Protein AF-A0AAW3I0L7-F1 (afdb_monomer_lite)

pLDDT: mean 76.48, std 20.95, range [34.41, 97.62]

Secondary structure (DSSP, 8-state):
--------------------------S-EEEETTEEEEPPSS-EEEEE-TTS-EEEEEEHHHHHHHHHHHHHHHHHHHHHHHHHHHHHHHHHHHHHHHHHHHHHHHHHHHHHT--HHHHHHHHHHHHHHHHHHHHHHHHHHHHHHH-

Organism: NCBI:txid217203

Sequence (147 aa):
MIRSAGKLGVAGFMVLAGAGFSTSASAQSIVFKDVEISRPIHDSVLVVGSDSRARAGMEVRELQRTMDEVRDQTRTLDGLKNENRALQRKVDDQEKKIAALERKQSDSNRSSSTSNNNSANERQFSAMQRQIDQLSRDLDRIRSKVK

Radius of gyration: 47.97 Å; chains: 1; bounding box: 79×30×142 Å

Foldseek 3Di:
DDDDDDDDDDDDDDDDDDDDDDDDDPPQWDDDPPDIDGRDPAQFDWDQDPVRDIDGHGGPVVVVVVVVVVVVVVVVVVVVVVVVVVVVVVVVVVVVVVVVVVVVVVVVVVVVVPPVPVVVVVVVVVVVVVVVVVVVVVVVVVVVVVD

Structure (mmCIF, N/CA/C/O backbone):
data_AF-A0AAW3I0L7-F1
#
_entry.id   AF-A0AAW3I0L7-F1
#
loop_
_atom_site.group_PDB
_atom_site.id
_atom_site.type_symbol
_atom_site.label_atom_id
_atom_site.label_alt_id
_atom_site.label_comp_id
_atom_site.label_asym_id
_atom_site.label_entity_id
_atom_site.label_seq_id
_atom_site.pdbx_PDB_ins_code
_atom_site.Cartn_x
_atom_site.Cartn_y
_atom_site.Cartn_z
_atom_site.occupancy
_atom_site.B_iso_or_equiv
_atom_site.auth_seq_id
_atom_site.auth_comp_id
_atom_site.auth_asym_id
_atom_site.auth_atom_id
_atom_site.pdbx_PDB_model_num
ATOM 1 N N . MET A 1 1 ? -13.766 18.461 -24.081 1.00 36.56 1 MET A N 1
ATOM 2 C CA . MET A 1 1 ? -14.642 17.465 -24.744 1.00 36.56 1 MET A CA 1
ATOM 3 C C . MET A 1 1 ? -13.813 16.232 -25.098 1.00 36.56 1 MET A C 1
ATOM 5 O O . MET A 1 1 ? -12.597 16.322 -25.110 1.00 36.56 1 MET A O 1
ATOM 9 N N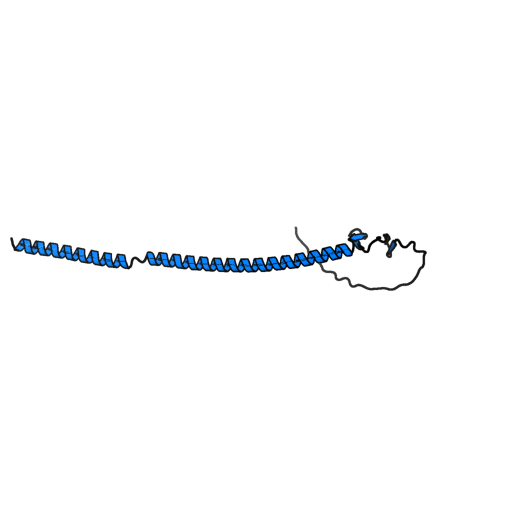 . ILE A 1 2 ? -14.472 15.085 -25.233 1.00 49.34 2 ILE A N 1
ATOM 10 C CA . ILE A 1 2 ? -14.036 13.734 -24.840 1.00 49.34 2 ILE A CA 1
ATOM 11 C C . ILE A 1 2 ? -13.539 12.895 -26.052 1.00 49.34 2 ILE A C 1
ATOM 13 O O . ILE A 1 2 ? -14.047 13.095 -27.151 1.00 49.34 2 ILE A O 1
ATOM 17 N N . ARG A 1 3 ? -12.746 11.838 -25.764 1.00 44.44 3 ARG A N 1
ATOM 18 C CA . ARG A 1 3 ? -12.536 10.547 -26.499 1.00 44.44 3 ARG A CA 1
ATOM 19 C C . ARG A 1 3 ? -11.418 10.576 -27.561 1.00 44.44 3 ARG A C 1
ATOM 21 O O . ARG A 1 3 ? -11.198 11.601 -28.172 1.00 44.44 3 ARG A O 1
ATOM 28 N N . SER A 1 4 ? -10.659 9.512 -27.838 1.00 37.94 4 SER A N 1
ATOM 29 C CA . SER A 1 4 ? -10.905 8.070 -27.708 1.00 37.94 4 SER A CA 1
ATOM 30 C C . SER A 1 4 ? -9.588 7.282 -27.778 1.00 37.94 4 SER A C 1
ATOM 32 O O . SER A 1 4 ? -8.661 7.685 -28.471 1.00 37.94 4 SER A O 1
ATOM 34 N N . ALA A 1 5 ? -9.562 6.118 -27.128 1.00 60.66 5 ALA A N 1
ATOM 35 C CA . ALA A 1 5 ? -8.568 5.064 -27.299 1.00 60.66 5 ALA A CA 1
ATOM 36 C C . ALA A 1 5 ? -8.6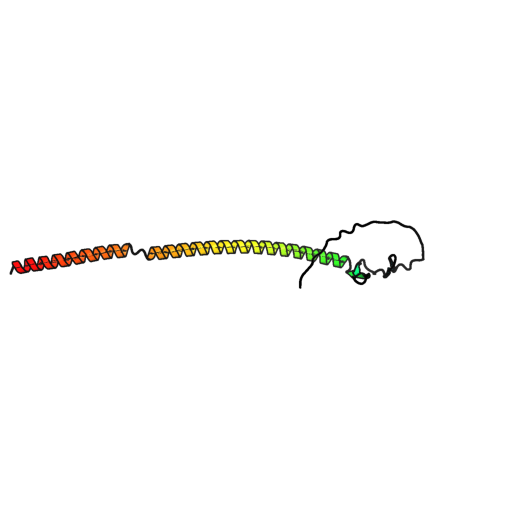75 4.351 -28.664 1.00 60.66 5 ALA A C 1
ATOM 38 O O . ALA A 1 5 ? -9.755 4.289 -29.259 1.00 60.66 5 ALA A O 1
ATOM 39 N N . GLY A 1 6 ? -7.576 3.722 -29.087 1.00 41.00 6 GLY A N 1
ATOM 40 C CA . GLY A 1 6 ? -7.525 2.688 -30.127 1.00 41.00 6 GLY A CA 1
ATOM 41 C C . GLY A 1 6 ? -6.125 2.611 -30.743 1.00 41.00 6 GLY A C 1
ATOM 42 O O . GLY A 1 6 ? -5.511 3.643 -30.950 1.00 41.00 6 GLY A O 1
ATOM 43 N N . LYS A 1 7 ? -5.525 1.471 -31.077 1.00 41.62 7 LYS A N 1
ATOM 44 C CA . LYS A 1 7 ? -5.853 0.044 -30.965 1.00 41.62 7 LYS A CA 1
ATOM 45 C C . LYS A 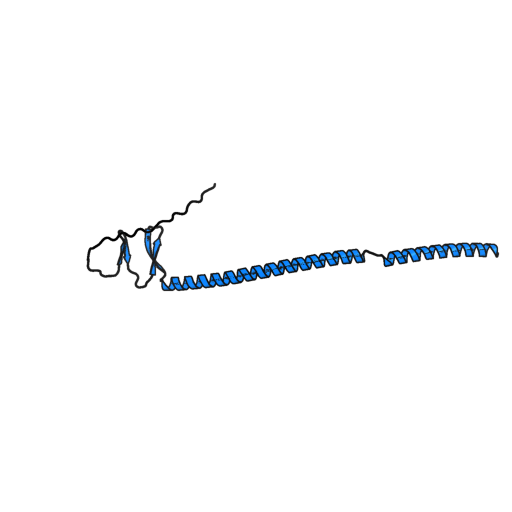1 7 ? -4.539 -0.685 -31.302 1.00 41.62 7 LYS A C 1
ATOM 47 O O . LYS A 1 7 ? -3.759 -0.193 -32.112 1.00 41.62 7 LYS A O 1
ATOM 52 N N . LEU A 1 8 ? -4.311 -1.836 -30.672 1.00 52.00 8 LEU A N 1
ATOM 53 C CA . LEU A 1 8 ? -3.207 -2.754 -30.959 1.00 52.00 8 LEU A CA 1
ATOM 54 C C . LEU A 1 8 ? -3.133 -3.098 -32.455 1.00 52.00 8 LEU A C 1
ATOM 56 O O . LEU A 1 8 ? -4.143 -3.474 -33.048 1.00 52.00 8 LEU A O 1
ATOM 60 N N . GLY A 1 9 ? -1.932 -3.033 -33.026 1.00 36.50 9 GLY A N 1
ATOM 61 C CA . GLY A 1 9 ? -1.623 -3.534 -34.362 1.00 36.50 9 GLY A CA 1
ATOM 62 C C . GLY A 1 9 ? -0.348 -4.366 -34.314 1.00 36.50 9 GLY A C 1
ATOM 63 O O . GLY A 1 9 ? 0.750 -3.823 -34.290 1.00 36.50 9 GLY A O 1
ATOM 64 N N . VAL A 1 10 ? -0.513 -5.686 -34.247 1.00 50.69 10 VAL A N 1
ATOM 65 C CA . VAL A 1 10 ? 0.549 -6.686 -34.405 1.00 50.69 10 VAL A CA 1
ATOM 66 C C . VAL A 1 10 ? 0.985 -6.667 -35.872 1.00 50.69 10 VAL A C 1
ATOM 68 O O . VAL A 1 10 ? 0.157 -6.917 -36.744 1.00 50.69 10 VAL A O 1
ATOM 71 N N . ALA A 1 11 ? 2.254 -6.374 -36.158 1.00 40.34 11 ALA A N 1
ATOM 72 C CA . ALA A 1 11 ? 2.807 -6.462 -37.509 1.00 40.34 11 ALA A CA 1
ATOM 73 C C . ALA A 1 11 ? 3.846 -7.589 -37.563 1.00 40.34 11 ALA A C 1
ATOM 75 O O . ALA A 1 11 ? 4.903 -7.513 -36.939 1.00 40.34 11 ALA A O 1
ATOM 76 N N . GLY A 1 12 ? 3.484 -8.665 -38.267 1.00 42.59 12 GLY A N 1
ATOM 77 C CA . GLY A 1 12 ? 4.344 -9.810 -38.543 1.00 42.59 12 GLY A CA 1
ATOM 78 C C . GLY A 1 12 ? 5.479 -9.459 -39.505 1.00 42.59 12 GLY A C 1
ATOM 79 O O . GLY A 1 12 ? 5.319 -8.643 -40.410 1.00 42.59 12 GLY A O 1
ATOM 80 N N . PHE A 1 13 ? 6.630 -10.096 -39.299 1.00 34.41 13 PHE A N 1
ATOM 81 C CA . PHE A 1 13 ? 7.804 -9.976 -40.158 1.00 34.41 13 PHE A CA 1
ATOM 82 C C . PHE A 1 13 ? 7.685 -10.908 -41.370 1.00 34.41 13 PHE A C 1
ATOM 84 O O . PHE A 1 13 ? 7.442 -12.103 -41.211 1.00 34.41 13 PHE A O 1
ATOM 91 N N . MET A 1 14 ? 7.916 -10.374 -42.571 1.00 37.81 14 MET A N 1
ATOM 92 C CA . MET A 1 14 ? 8.090 -11.153 -43.799 1.00 37.81 14 MET A CA 1
ATOM 93 C C . MET A 1 14 ? 9.487 -10.871 -44.365 1.00 37.81 14 MET A C 1
ATOM 95 O O . MET A 1 14 ? 9.831 -9.723 -44.638 1.00 37.81 14 MET A O 1
ATOM 99 N N . VAL A 1 15 ? 10.304 -11.919 -44.494 1.00 37.19 15 VAL A N 1
ATOM 100 C CA . VAL A 1 15 ? 11.668 -11.871 -45.044 1.00 37.19 15 VAL A CA 1
ATOM 101 C C . VAL A 1 15 ? 11.598 -12.168 -46.539 1.00 37.19 15 VAL A C 1
ATOM 103 O O . VAL A 1 15 ? 11.121 -13.233 -46.925 1.00 37.19 15 VAL A O 1
ATOM 106 N N . LEU A 1 16 ? 12.088 -11.251 -47.377 1.00 37.44 16 LEU A N 1
ATOM 107 C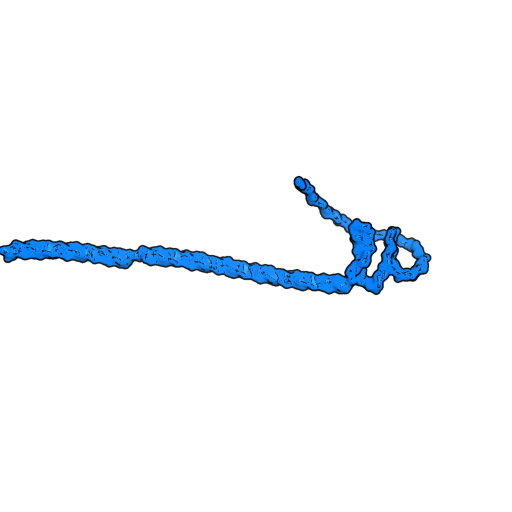 CA . LEU A 1 16 ? 12.262 -11.475 -48.812 1.00 37.44 16 LEU A CA 1
ATOM 108 C C . LEU A 1 16 ? 13.749 -11.359 -49.166 1.00 37.44 16 LEU A C 1
ATOM 110 O O . LEU A 1 16 ? 14.358 -10.304 -49.002 1.00 37.44 16 LEU A O 1
ATOM 114 N N . ALA A 1 17 ? 14.318 -12.469 -49.634 1.00 43.84 17 ALA A N 1
ATOM 115 C CA . ALA A 1 17 ? 15.671 -12.553 -50.162 1.00 43.84 17 ALA A CA 1
ATOM 116 C C . ALA A 1 17 ? 15.703 -12.082 -51.626 1.00 43.84 17 ALA A C 1
ATOM 118 O O . ALA A 1 17 ? 14.863 -12.487 -52.428 1.00 43.84 17 ALA A O 1
ATOM 119 N N . GLY A 1 18 ? 16.690 -11.259 -51.980 1.00 36.56 18 GLY A N 1
ATOM 120 C CA . GLY A 1 18 ? 16.948 -10.818 -53.351 1.00 36.56 18 GLY A CA 1
ATOM 121 C C . GLY A 1 18 ? 18.407 -10.394 -53.508 1.00 36.56 18 GLY A C 1
ATOM 122 O O . GLY A 1 18 ? 18.926 -9.645 -52.686 1.00 36.56 18 GLY A O 1
ATOM 123 N N . ALA A 1 19 ? 19.074 -10.948 -54.519 1.00 38.88 19 ALA A N 1
ATOM 124 C CA . ALA A 1 19 ? 20.520 -10.957 -54.701 1.00 38.88 19 ALA A CA 1
ATOM 125 C C . ALA A 1 19 ? 21.074 -9.763 -55.502 1.00 38.88 19 ALA A C 1
ATOM 127 O O . ALA A 1 19 ? 20.449 -9.319 -56.458 1.00 38.88 19 ALA A O 1
ATOM 128 N N . GLY A 1 20 ? 22.315 -9.389 -55.158 1.00 38.25 20 GLY A N 1
ATOM 129 C CA . GLY A 1 20 ? 23.378 -8.952 -56.074 1.00 38.25 20 GLY A CA 1
ATOM 130 C C . GLY A 1 20 ? 23.400 -7.482 -56.492 1.00 38.25 20 GLY A C 1
ATOM 131 O O . GLY A 1 20 ? 22.542 -7.079 -57.252 1.00 38.25 20 GLY A O 1
ATOM 132 N N . PHE A 1 21 ? 24.433 -6.740 -56.064 1.00 36.78 21 PHE A N 1
ATOM 133 C CA . PHE A 1 21 ? 25.349 -5.928 -56.892 1.00 36.78 21 PHE A CA 1
ATOM 134 C C . PHE A 1 21 ? 26.575 -5.546 -56.040 1.00 36.78 21 PHE A C 1
ATOM 136 O O . PHE A 1 21 ? 26.444 -5.114 -54.897 1.00 36.78 21 PHE A O 1
ATOM 143 N N . SER A 1 22 ? 27.773 -5.752 -56.585 1.00 46.16 22 SER A N 1
ATOM 144 C CA . SER A 1 22 ? 29.065 -5.442 -55.971 1.00 46.16 22 SER A CA 1
ATOM 145 C C . SER A 1 22 ? 29.567 -4.075 -56.439 1.00 46.16 22 SER A C 1
ATOM 147 O O . SER A 1 22 ? 29.907 -3.893 -57.605 1.00 46.16 22 SER A O 1
ATOM 149 N N . THR A 1 23 ? 29.677 -3.133 -55.505 1.00 39.50 23 THR A N 1
ATOM 150 C CA . THR A 1 23 ? 30.464 -1.900 -55.636 1.00 39.50 23 THR A CA 1
ATOM 151 C C . THR A 1 23 ? 31.410 -1.818 -54.445 1.00 39.50 23 THR A C 1
ATOM 153 O O . THR A 1 23 ? 31.004 -2.080 -53.314 1.00 39.50 23 THR A O 1
ATOM 156 N N . SER A 1 24 ? 32.676 -1.506 -54.711 1.00 40.09 24 SER A N 1
ATOM 157 C CA . SER A 1 24 ? 33.782 -1.426 -53.755 1.00 40.09 24 SER A CA 1
ATOM 158 C C . SER A 1 24 ? 33.392 -0.680 -52.475 1.00 40.09 24 SER A C 1
ATOM 160 O O . SER A 1 24 ? 33.280 0.542 -52.461 1.00 40.09 24 SER A O 1
ATOM 162 N N . ALA A 1 25 ? 33.161 -1.434 -51.400 1.00 41.81 25 ALA A N 1
ATOM 163 C CA . ALA A 1 25 ? 32.712 -0.905 -50.125 1.00 41.81 25 ALA A CA 1
ATOM 164 C C . ALA A 1 25 ? 33.900 -0.313 -49.357 1.00 41.81 25 ALA A C 1
ATOM 166 O O . ALA A 1 25 ? 34.630 -1.029 -48.672 1.00 41.81 25 ALA A O 1
ATOM 167 N N . SER A 1 26 ? 34.066 1.010 -49.401 1.00 42.06 26 SER A N 1
ATOM 168 C CA . SER A 1 26 ? 34.566 1.708 -48.216 1.00 42.06 26 SER A CA 1
ATOM 169 C C . SER A 1 26 ? 33.526 1.475 -47.115 1.00 42.06 26 SER A C 1
ATOM 171 O O . SER A 1 26 ? 32.473 2.107 -47.096 1.00 42.06 26 SER A O 1
ATOM 173 N N . ALA A 1 27 ? 33.766 0.458 -46.284 1.00 52.12 27 ALA A N 1
ATOM 174 C CA . ALA A 1 27 ? 32.804 -0.187 -45.391 1.00 52.12 27 ALA A CA 1
ATOM 175 C C . ALA A 1 27 ? 32.417 0.678 -44.176 1.00 52.12 27 ALA A C 1
ATOM 177 O O . ALA A 1 27 ? 32.647 0.300 -43.030 1.00 52.12 27 ALA A O 1
ATOM 178 N N . GLN A 1 28 ? 31.833 1.849 -44.419 1.00 54.56 28 GLN A N 1
ATOM 179 C CA . GLN A 1 28 ? 31.416 2.790 -43.379 1.00 54.56 28 GLN A CA 1
ATOM 180 C C . GLN A 1 28 ? 29.932 3.137 -43.442 1.00 54.56 28 GLN A C 1
ATOM 182 O O . GLN A 1 28 ? 29.500 3.991 -42.681 1.00 54.56 28 GLN A O 1
ATOM 187 N N . SER A 1 29 ? 29.123 2.474 -44.272 1.00 54.19 29 SER A N 1
ATOM 188 C CA . SER A 1 29 ? 27.680 2.716 -44.296 1.00 54.19 29 SER A CA 1
ATOM 189 C C . SER A 1 29 ? 26.837 1.436 -44.289 1.00 54.19 29 SER A C 1
ATOM 191 O O . SER A 1 29 ? 27.244 0.357 -44.736 1.00 54.19 29 SER A O 1
ATOM 193 N N . ILE A 1 30 ? 25.678 1.526 -43.639 1.00 62.44 30 ILE A N 1
ATOM 194 C CA . ILE A 1 30 ? 24.564 0.583 -43.703 1.00 62.44 30 ILE A CA 1
ATOM 195 C C . ILE A 1 30 ? 23.565 1.213 -44.666 1.00 62.44 30 ILE A C 1
ATOM 197 O O . ILE A 1 30 ? 23.048 2.297 -44.398 1.00 62.44 30 ILE A O 1
ATOM 201 N N . VAL A 1 31 ? 23.319 0.549 -45.792 1.00 58.81 31 VAL A N 1
ATOM 202 C CA . VAL A 1 31 ? 22.396 1.028 -46.822 1.00 58.81 31 VAL A CA 1
ATOM 203 C C . VAL A 1 31 ? 21.085 0.263 -46.687 1.00 58.81 31 VAL A C 1
ATOM 205 O O . VAL A 1 31 ? 21.034 -0.948 -46.899 1.00 58.81 31 VAL A O 1
ATOM 208 N N . PHE A 1 32 ? 20.027 0.976 -46.316 1.00 65.81 32 PHE A N 1
ATOM 209 C CA . PHE A 1 32 ? 18.646 0.534 -46.479 1.00 65.81 32 PHE A CA 1
ATOM 210 C C . PHE A 1 32 ? 18.114 1.014 -47.831 1.00 65.81 32 PHE A C 1
ATOM 212 O O . PHE A 1 32 ? 18.712 1.880 -48.463 1.00 65.81 32 PHE A O 1
ATOM 219 N N . LYS A 1 33 ? 16.966 0.472 -48.259 1.00 62.44 33 LYS A N 1
ATOM 220 C CA . LYS A 1 33 ? 16.371 0.725 -49.582 1.00 62.44 33 LYS A CA 1
ATOM 221 C C . LYS A 1 33 ? 16.276 2.219 -49.954 1.00 62.44 33 LYS A C 1
ATOM 223 O O . LYS A 1 33 ? 16.449 2.530 -51.123 1.00 62.44 33 LYS A O 1
ATOM 228 N N . ASP A 1 34 ? 16.090 3.104 -48.966 1.00 59.28 34 ASP A N 1
ATOM 229 C CA . ASP A 1 34 ? 15.945 4.557 -49.160 1.00 59.28 34 ASP A CA 1
ATOM 230 C C . ASP A 1 34 ? 16.813 5.415 -48.205 1.00 59.28 34 ASP A C 1
ATOM 232 O O . ASP A 1 34 ? 16.665 6.637 -48.169 1.00 59.28 34 ASP A O 1
ATOM 236 N N . VAL A 1 35 ? 17.693 4.811 -47.389 1.00 59.28 35 VAL A N 1
ATOM 237 C CA . VAL A 1 35 ? 18.451 5.533 -46.343 1.00 59.28 35 VAL A CA 1
ATOM 238 C C . VAL A 1 35 ? 19.853 4.958 -46.177 1.00 59.28 35 VAL A C 1
ATOM 240 O O . VAL A 1 35 ? 20.018 3.773 -45.892 1.00 59.28 35 VAL A O 1
ATOM 243 N N . GLU A 1 36 ? 20.862 5.819 -46.278 1.00 60.81 36 GLU A N 1
ATOM 244 C CA . GLU A 1 36 ? 22.251 5.494 -45.963 1.00 60.81 36 GLU A CA 1
ATOM 245 C C . GLU A 1 36 ? 22.604 5.995 -44.557 1.00 60.81 36 GLU A C 1
ATOM 247 O O . GLU A 1 36 ? 22.404 7.165 -44.228 1.00 60.81 36 GLU A O 1
ATOM 252 N N . ILE A 1 37 ? 23.116 5.101 -43.711 1.00 64.44 37 ILE A N 1
ATOM 253 C CA . ILE A 1 37 ? 23.487 5.406 -42.326 1.00 64.44 37 ILE A CA 1
ATOM 254 C C . ILE A 1 37 ? 24.958 5.090 -42.134 1.00 64.44 37 ILE A C 1
ATOM 256 O O . ILE A 1 37 ? 25.390 3.982 -42.436 1.00 64.44 37 ILE A O 1
ATOM 260 N N . SER A 1 38 ? 25.722 6.030 -41.583 1.00 63.97 38 SER A N 1
ATOM 261 C CA . SER A 1 38 ? 27.115 5.773 -41.219 1.00 63.97 38 SER A CA 1
ATOM 262 C C . SER A 1 38 ? 27.193 4.664 -40.160 1.00 63.97 38 SER A C 1
ATOM 264 O O . SER A 1 38 ? 26.505 4.732 -39.139 1.00 63.97 38 SER A O 1
ATOM 266 N N . ARG A 1 39 ? 27.995 3.623 -40.417 1.00 60.62 39 ARG A N 1
ATOM 267 C CA . ARG A 1 39 ? 28.219 2.499 -39.502 1.00 60.62 39 ARG A CA 1
ATOM 268 C C . ARG A 1 39 ? 28.877 3.038 -38.236 1.00 60.62 39 ARG A C 1
ATOM 270 O O . ARG A 1 39 ? 29.990 3.561 -38.319 1.00 60.62 39 ARG A O 1
ATOM 277 N N . PRO A 1 40 ? 28.226 2.908 -37.073 1.00 63.50 40 PRO A N 1
ATOM 278 C CA . PRO A 1 40 ? 28.857 3.276 -35.822 1.00 63.50 40 PRO A CA 1
ATOM 279 C C . PRO A 1 40 ? 30.087 2.389 -35.582 1.00 63.50 40 PRO A C 1
ATOM 281 O O . PRO A 1 40 ? 30.113 1.216 -35.953 1.00 63.50 40 PRO A O 1
ATOM 284 N N . ILE A 1 41 ? 31.121 2.970 -34.967 1.00 66.50 41 ILE A N 1
ATOM 285 C CA . ILE A 1 41 ? 32.398 2.298 -34.651 1.00 66.50 41 ILE A CA 1
ATOM 286 C C . ILE A 1 41 ? 32.184 1.180 -33.608 1.00 66.50 41 ILE A C 1
ATOM 288 O O . ILE A 1 41 ? 32.986 0.252 -33.496 1.00 66.50 41 ILE A O 1
ATOM 292 N N . HIS A 1 42 ? 31.075 1.252 -32.869 1.00 68.88 42 HIS A N 1
ATOM 293 C CA . HIS A 1 42 ? 30.684 0.325 -31.815 1.00 68.88 42 HIS A CA 1
ATOM 294 C C . HIS A 1 42 ? 29.298 -0.269 -32.085 1.00 68.88 42 HIS A C 1
ATOM 296 O O . HIS A 1 42 ? 28.452 0.347 -32.743 1.00 68.88 42 HIS A O 1
ATOM 302 N N . ASP A 1 43 ? 29.072 -1.471 -31.549 1.00 79.31 43 ASP A N 1
ATOM 303 C CA . ASP A 1 43 ? 27.802 -2.182 -31.668 1.00 79.31 43 ASP A CA 1
ATOM 304 C C . ASP A 1 43 ? 26.728 -1.421 -30.874 1.00 79.31 43 ASP A C 1
ATOM 306 O O . ASP A 1 43 ? 26.734 -1.379 -29.639 1.00 79.31 43 ASP A O 1
ATOM 310 N N . SER A 1 44 ? 25.853 -0.725 -31.594 1.00 82.19 44 SER A N 1
ATOM 311 C CA . SER A 1 44 ? 24.884 0.226 -31.045 1.00 82.19 44 SER A CA 1
ATOM 312 C C . SER A 1 44 ? 23.513 0.015 -31.667 1.00 82.19 44 SER A C 1
ATOM 314 O O . SER A 1 44 ? 23.372 -0.445 -32.802 1.00 82.19 44 SER A O 1
ATOM 316 N N . VAL A 1 45 ? 22.475 0.319 -30.893 1.00 84.88 45 VAL A N 1
ATOM 317 C CA . VAL A 1 45 ? 21.091 0.125 -31.326 1.00 84.88 45 VAL A CA 1
ATOM 318 C C . VAL A 1 45 ? 20.743 1.159 -32.385 1.00 84.88 45 VAL A C 1
ATOM 320 O O . VAL A 1 45 ? 21.014 2.338 -32.201 1.00 84.88 45 VAL A O 1
ATOM 323 N N . LEU A 1 46 ? 20.084 0.759 -33.471 1.00 83.75 46 LEU A N 1
ATOM 324 C CA . LEU A 1 46 ? 19.543 1.715 -34.431 1.00 83.75 46 LEU A CA 1
ATOM 325 C C . LEU A 1 46 ? 18.175 2.219 -33.958 1.00 83.75 46 LEU A C 1
ATOM 327 O O . LEU A 1 46 ? 17.242 1.437 -33.789 1.00 83.75 46 LEU A O 1
ATOM 331 N N . VAL A 1 47 ? 18.047 3.530 -33.770 1.00 85.12 47 VAL A N 1
ATOM 332 C CA . VAL A 1 47 ? 16.796 4.177 -33.368 1.00 85.12 47 VAL A CA 1
ATOM 333 C C . VAL A 1 47 ? 16.179 4.851 -34.583 1.00 85.12 47 VAL A C 1
ATOM 335 O O . VAL A 1 47 ? 16.775 5.751 -35.172 1.00 85.12 47 VAL A O 1
ATOM 338 N N . VAL A 1 48 ? 14.972 4.426 -34.949 1.00 85.00 48 VAL A N 1
ATOM 339 C CA . VAL A 1 48 ? 14.167 5.079 -35.986 1.00 85.00 48 VAL A CA 1
ATOM 340 C C . VAL A 1 48 ? 13.213 6.046 -35.301 1.00 85.00 48 VAL A C 1
ATOM 342 O O . VAL A 1 48 ? 12.316 5.632 -34.567 1.00 85.00 48 VAL A O 1
ATOM 345 N N . GLY A 1 49 ? 13.451 7.340 -35.499 1.00 81.19 49 GLY A N 1
ATOM 346 C CA . GLY A 1 49 ? 12.605 8.392 -34.958 1.00 81.19 49 GLY A CA 1
ATOM 347 C C . GLY A 1 49 ? 11.269 8.496 -35.690 1.00 81.19 49 GLY A C 1
ATOM 348 O O . GLY A 1 49 ? 11.110 8.046 -36.826 1.00 81.19 49 GLY A O 1
ATOM 349 N N . SER A 1 50 ? 10.302 9.156 -35.051 1.00 85.88 50 SER A N 1
ATOM 350 C CA . SER A 1 50 ? 8.992 9.482 -35.638 1.00 85.88 50 SER A CA 1
ATOM 351 C C . SER A 1 50 ? 9.102 10.353 -36.898 1.00 85.88 50 SER A C 1
ATOM 353 O O . SER A 1 50 ? 8.168 10.430 -37.688 1.00 85.88 50 SER A O 1
ATOM 355 N N . ASP A 1 51 ? 10.253 11.001 -37.088 1.00 87.19 51 ASP A N 1
ATOM 356 C CA . ASP A 1 51 ? 10.649 11.765 -38.271 1.00 87.19 51 ASP A CA 1
ATOM 357 C C . ASP A 1 51 ? 11.115 10.872 -39.441 1.00 87.19 51 ASP A C 1
ATOM 359 O O . ASP A 1 51 ? 11.609 11.386 -40.443 1.00 87.19 51 ASP A O 1
ATOM 363 N N . SER A 1 52 ? 10.960 9.544 -39.329 1.00 80.88 52 SER A N 1
ATOM 364 C CA . SER A 1 52 ? 11.458 8.525 -40.270 1.00 80.88 52 SER A CA 1
ATOM 365 C C . SER A 1 52 ? 12.978 8.537 -40.451 1.00 80.88 52 SER A C 1
ATOM 367 O O . SER A 1 52 ? 13.502 7.931 -41.386 1.00 80.88 52 SER A O 1
ATOM 369 N N . ARG A 1 53 ? 13.712 9.210 -39.556 1.00 79.25 53 ARG A N 1
ATOM 370 C CA . ARG A 1 53 ? 15.173 9.250 -39.596 1.00 79.25 53 ARG A CA 1
ATOM 371 C C . ARG A 1 53 ? 15.732 8.183 -38.676 1.00 79.25 53 ARG A C 1
ATOM 373 O O . ARG A 1 53 ? 15.403 8.125 -37.493 1.00 79.25 53 ARG A O 1
ATOM 380 N N . ALA A 1 54 ? 16.615 7.364 -39.220 1.00 78.19 54 ALA A N 1
ATOM 381 C CA . ALA A 1 54 ? 17.349 6.373 -38.459 1.00 78.19 54 ALA A CA 1
ATOM 382 C C . ALA A 1 54 ? 18.665 6.978 -37.942 1.00 78.19 54 ALA A C 1
ATOM 384 O O . ALA A 1 54 ? 19.378 7.665 -38.675 1.00 78.19 54 ALA A O 1
ATOM 385 N N . ARG A 1 55 ? 18.965 6.765 -36.661 1.00 80.38 55 ARG A N 1
ATOM 386 C CA . ARG A 1 55 ? 20.149 7.290 -35.969 1.00 80.38 55 ARG A CA 1
ATOM 387 C C . ARG A 1 55 ? 20.773 6.190 -35.119 1.00 80.38 55 ARG A C 1
ATOM 389 O O . ARG A 1 55 ? 20.061 5.313 -34.632 1.00 80.38 55 ARG A O 1
ATOM 396 N N . ALA A 1 56 ? 22.085 6.249 -34.915 1.00 79.81 56 ALA A N 1
ATOM 397 C CA . ALA A 1 56 ? 22.731 5.416 -33.909 1.00 79.81 56 ALA A CA 1
ATOM 398 C C . ALA A 1 56 ? 22.244 5.844 -32.514 1.00 79.81 56 ALA A C 1
ATOM 400 O O . ALA A 1 56 ? 22.236 7.030 -32.182 1.00 79.81 56 ALA A O 1
ATOM 401 N N . GLY A 1 57 ? 21.768 4.876 -31.745 1.00 81.44 57 GLY A N 1
ATOM 402 C CA . GLY A 1 57 ? 21.335 5.006 -30.362 1.00 81.44 57 GLY A CA 1
ATOM 403 C C . GLY A 1 57 ? 22.403 4.514 -29.391 1.00 81.44 57 GLY A C 1
ATOM 404 O O . GLY A 1 57 ? 23.588 4.478 -29.712 1.00 81.44 57 GLY A O 1
ATOM 405 N N . MET A 1 58 ? 21.964 4.137 -28.191 1.00 85.38 58 MET A N 1
ATOM 406 C CA . MET A 1 58 ? 22.839 3.661 -27.116 1.00 85.38 58 MET A CA 1
ATOM 407 C C . MET A 1 58 ? 23.632 2.412 -27.532 1.00 85.38 58 MET A C 1
ATOM 409 O O . MET A 1 58 ? 23.142 1.573 -28.298 1.00 85.38 58 MET A O 1
ATOM 413 N N . GLU A 1 59 ? 24.847 2.272 -27.001 1.00 88.75 59 GLU A N 1
ATOM 414 C CA . GLU A 1 59 ? 25.648 1.067 -27.195 1.00 88.75 59 GLU A CA 1
ATOM 415 C C . GLU A 1 59 ? 24.941 -0.156 -26.608 1.00 88.75 59 GLU A C 1
ATOM 417 O O . GLU A 1 59 ? 24.349 -0.105 -25.527 1.00 88.75 59 GLU A O 1
ATOM 422 N N . VAL A 1 60 ? 25.037 -1.299 -27.289 1.00 88.00 60 VAL A N 1
ATOM 423 C CA . VAL A 1 60 ? 24.385 -2.544 -26.852 1.00 88.00 60 VAL A CA 1
ATOM 424 C C . VAL A 1 60 ? 24.866 -2.958 -25.458 1.00 88.00 60 VAL A C 1
ATOM 426 O O . VAL A 1 60 ? 24.084 -3.452 -24.647 1.00 88.00 60 VAL A O 1
ATOM 429 N N . ARG A 1 61 ? 26.139 -2.704 -25.136 1.00 87.62 61 ARG A N 1
ATOM 430 C CA . ARG A 1 61 ? 26.717 -3.007 -23.820 1.00 87.62 61 ARG A CA 1
ATOM 431 C C . ARG A 1 61 ? 26.131 -2.139 -22.706 1.00 87.62 61 ARG A C 1
ATOM 433 O O . ARG A 1 61 ? 25.902 -2.630 -21.602 1.00 87.62 61 ARG A O 1
ATOM 440 N N . GLU A 1 62 ? 25.891 -0.863 -22.981 1.00 89.50 62 GLU A N 1
ATOM 441 C CA . GLU A 1 62 ? 25.236 0.051 -22.043 1.00 89.50 62 GLU A CA 1
ATOM 442 C C . GLU A 1 62 ? 23.753 -0.296 -21.887 1.00 89.50 62 GLU A C 1
ATOM 444 O O . GLU A 1 62 ? 23.238 -0.325 -20.768 1.00 89.50 62 GLU A O 1
ATOM 449 N N . LEU A 1 63 ? 23.084 -0.685 -22.979 1.00 90.50 63 LEU A N 1
ATOM 450 C CA . LEU A 1 63 ? 21.717 -1.199 -22.928 1.00 90.50 63 LEU A CA 1
ATOM 451 C C . LEU A 1 63 ? 21.605 -2.459 -22.058 1.00 90.50 63 LEU A C 1
ATOM 453 O O . LEU A 1 63 ? 20.664 -2.595 -21.283 1.00 90.50 63 LEU A O 1
ATOM 457 N N . GLN A 1 64 ? 22.558 -3.384 -22.163 1.00 90.19 64 GLN A N 1
ATOM 458 C CA . GLN A 1 64 ? 22.572 -4.586 -21.326 1.00 90.19 64 GLN A CA 1
ATOM 459 C C . GLN A 1 64 ? 22.733 -4.237 -19.845 1.00 90.19 64 GLN A C 1
ATOM 461 O O . GLN A 1 64 ? 21.960 -4.719 -19.022 1.00 90.19 64 GLN A O 1
ATOM 466 N N . ARG A 1 65 ? 23.672 -3.344 -19.509 1.00 94.00 65 ARG A N 1
ATOM 467 C CA . ARG A 1 65 ? 23.874 -2.892 -18.122 1.00 94.00 65 ARG A CA 1
ATOM 468 C C . ARG A 1 65 ? 22.632 -2.219 -17.549 1.00 94.00 65 ARG A C 1
ATOM 470 O O . ARG A 1 65 ? 22.232 -2.537 -16.437 1.00 94.00 65 ARG A O 1
ATOM 477 N N . THR A 1 66 ? 22.012 -1.323 -18.313 1.00 94.25 66 THR A N 1
ATOM 478 C CA . THR A 1 66 ? 20.783 -0.638 -17.883 1.00 94.25 66 THR A CA 1
ATOM 479 C C . THR A 1 66 ? 19.619 -1.615 -17.727 1.00 94.25 66 THR A C 1
ATOM 481 O O . THR A 1 66 ? 18.867 -1.514 -16.764 1.00 94.25 66 THR A O 1
ATOM 484 N N . MET A 1 67 ? 19.490 -2.612 -18.607 1.00 94.38 67 MET A N 1
ATOM 485 C CA . MET A 1 67 ? 18.500 -3.683 -18.454 1.00 94.38 67 MET A CA 1
ATOM 486 C C . MET A 1 67 ? 18.713 -4.507 -17.181 1.00 94.38 67 MET A C 1
ATOM 488 O O . MET A 1 67 ? 17.740 -4.840 -16.502 1.00 94.38 67 MET A O 1
ATOM 492 N N . ASP A 1 68 ? 19.959 -4.837 -16.849 1.00 96.06 68 ASP A N 1
ATOM 493 C CA . ASP A 1 68 ? 20.275 -5.575 -15.626 1.00 96.06 68 ASP A CA 1
ATOM 494 C C . ASP A 1 68 ? 20.009 -4.727 -14.373 1.00 96.06 68 ASP A C 1
ATOM 496 O O . ASP A 1 68 ? 19.374 -5.210 -13.435 1.00 96.06 68 ASP A O 1
ATOM 500 N N . GLU A 1 69 ? 20.358 -3.439 -14.393 1.00 96.75 69 GLU A N 1
ATOM 501 C CA . GLU A 1 69 ? 20.029 -2.505 -13.311 1.00 96.75 69 GLU A CA 1
ATOM 502 C C . GLU A 1 69 ? 18.511 -2.372 -13.112 1.00 96.75 69 GLU A C 1
ATOM 504 O O . GLU A 1 69 ? 18.020 -2.472 -11.988 1.00 96.75 69 GLU A O 1
ATOM 509 N N . VAL A 1 70 ? 17.741 -2.233 -14.197 1.00 96.94 70 VAL A N 1
ATOM 510 C CA . VAL A 1 70 ? 16.270 -2.185 -14.144 1.00 96.94 70 VAL A CA 1
ATOM 511 C C . VAL A 1 70 ? 15.694 -3.484 -13.574 1.00 96.94 70 VAL A C 1
ATOM 513 O O . VAL A 1 70 ? 14.735 -3.453 -12.796 1.00 96.94 70 VAL A O 1
ATOM 516 N N . ARG A 1 71 ? 16.267 -4.644 -13.915 1.00 95.88 71 ARG A N 1
ATOM 517 C CA . ARG A 1 71 ? 15.850 -5.936 -13.345 1.00 95.88 71 ARG A CA 1
ATOM 518 C C . ARG A 1 71 ? 16.120 -6.005 -11.849 1.00 95.88 71 ARG A C 1
ATOM 520 O O . ARG A 1 71 ? 15.253 -6.463 -11.104 1.00 95.88 71 ARG A O 1
ATOM 527 N N . ASP A 1 72 ? 17.276 -5.536 -11.401 1.00 96.62 72 ASP A N 1
ATOM 528 C CA . ASP A 1 72 ? 17.617 -5.527 -9.982 1.00 96.62 72 ASP A CA 1
ATOM 529 C C . ASP A 1 72 ? 16.758 -4.529 -9.198 1.00 96.62 72 ASP A C 1
ATOM 531 O O . ASP A 1 72 ? 16.234 -4.875 -8.138 1.00 96.62 72 ASP A O 1
ATOM 535 N N . GLN A 1 73 ? 16.486 -3.348 -9.755 1.00 96.75 73 GLN A N 1
ATOM 536 C CA . GLN A 1 73 ? 15.517 -2.395 -9.202 1.00 96.75 73 GLN A CA 1
ATOM 537 C C . GLN A 1 73 ? 14.101 -2.982 -9.122 1.00 96.75 73 GLN A C 1
ATOM 539 O O . GLN A 1 73 ? 13.380 -2.757 -8.153 1.00 96.75 73 GLN A O 1
ATOM 544 N N . THR A 1 74 ? 13.696 -3.781 -10.110 1.00 96.06 74 THR A N 1
ATOM 545 C CA . THR A 1 74 ? 12.394 -4.463 -10.081 1.00 96.06 74 THR A CA 1
ATOM 546 C C . THR A 1 74 ? 12.335 -5.479 -8.936 1.00 96.06 74 THR A C 1
ATOM 548 O O . THR A 1 74 ? 11.353 -5.523 -8.197 1.00 96.06 74 THR A O 1
ATOM 551 N N . ARG A 1 75 ? 13.411 -6.249 -8.719 1.00 95.94 75 ARG A N 1
ATOM 552 C CA . ARG A 1 75 ? 13.502 -7.204 -7.601 1.00 95.94 75 ARG A CA 1
ATOM 553 C C . ARG A 1 75 ? 13.458 -6.512 -6.242 1.00 95.94 75 ARG A C 1
ATOM 555 O O . ARG A 1 75 ? 12.772 -6.991 -5.339 1.00 95.94 75 ARG A O 1
ATOM 562 N N . THR A 1 76 ? 14.175 -5.400 -6.078 1.00 96.50 76 THR A N 1
ATOM 563 C CA . THR A 1 76 ? 14.155 -4.639 -4.820 1.00 96.50 76 THR A CA 1
ATOM 564 C C . THR A 1 76 ? 12.782 -4.023 -4.571 1.00 96.50 76 THR A C 1
ATOM 566 O O . THR A 1 76 ? 12.279 -4.103 -3.450 1.00 96.50 76 THR A O 1
ATOM 569 N N . LEU A 1 77 ? 12.123 -3.502 -5.610 1.00 97.25 77 LEU A N 1
ATOM 570 C CA . LEU A 1 77 ? 10.758 -2.985 -5.528 1.00 97.25 77 LEU A CA 1
ATOM 571 C C . LEU A 1 77 ? 9.754 -4.066 -5.103 1.00 97.25 77 LEU A C 1
ATOM 573 O O . LEU A 1 77 ? 8.912 -3.816 -4.239 1.00 97.25 77 LEU A O 1
ATOM 577 N N . ASP A 1 78 ? 9.852 -5.274 -5.660 1.00 96.62 78 ASP A N 1
ATOM 578 C CA . ASP A 1 78 ? 9.012 -6.405 -5.255 1.00 96.62 78 ASP A CA 1
ATOM 579 C C . ASP A 1 78 ? 9.265 -6.816 -3.796 1.00 96.62 78 ASP A C 1
ATOM 581 O O . ASP A 1 78 ? 8.317 -7.105 -3.056 1.00 96.62 78 ASP A O 1
ATOM 585 N N . GLY A 1 79 ? 10.526 -6.781 -3.352 1.00 96.94 79 GLY A N 1
ATOM 586 C CA . GLY A 1 79 ? 10.904 -6.978 -1.952 1.00 96.94 79 GLY A CA 1
ATOM 587 C C . GLY A 1 79 ? 10.236 -5.962 -1.023 1.00 96.94 79 GLY A C 1
ATOM 588 O O . GLY A 1 79 ? 9.519 -6.347 -0.096 1.00 96.94 79 GLY A O 1
ATOM 589 N N . LEU A 1 80 ? 10.378 -4.670 -1.330 1.00 96.88 80 LEU A N 1
ATOM 590 C CA . LEU A 1 80 ? 9.764 -3.576 -0.570 1.00 96.88 80 LEU A CA 1
ATOM 591 C C . LEU A 1 80 ? 8.236 -3.670 -0.554 1.00 96.88 80 LEU A C 1
ATOM 593 O O . LEU A 1 80 ? 7.601 -3.438 0.473 1.00 96.88 80 LEU A O 1
ATOM 597 N N . LYS A 1 81 ? 7.616 -4.057 -1.672 1.00 96.94 81 LYS A N 1
ATOM 598 C CA . LYS A 1 81 ? 6.164 -4.257 -1.761 1.00 96.94 81 LYS A CA 1
ATOM 599 C C . LYS A 1 81 ? 5.686 -5.385 -0.846 1.00 96.94 81 LYS A C 1
ATOM 601 O O . LYS A 1 81 ? 4.616 -5.278 -0.242 1.00 96.94 81 LYS A O 1
ATOM 606 N N . ASN A 1 82 ? 6.457 -6.463 -0.734 1.00 97.62 82 ASN A N 1
ATOM 607 C CA . ASN A 1 82 ? 6.145 -7.563 0.175 1.00 97.62 82 ASN A CA 1
ATOM 608 C C . ASN A 1 82 ? 6.330 -7.163 1.642 1.00 97.62 82 ASN A C 1
ATOM 610 O O . ASN A 1 82 ? 5.472 -7.488 2.464 1.00 97.62 82 ASN A O 1
ATOM 614 N N . GLU A 1 83 ? 7.383 -6.412 1.961 1.00 97.56 83 GLU A N 1
ATOM 615 C CA . GLU A 1 83 ? 7.594 -5.860 3.301 1.00 97.56 83 GLU A CA 1
ATOM 616 C C . GLU A 1 83 ? 6.467 -4.899 3.698 1.00 97.56 83 GLU A C 1
ATOM 618 O O . GLU A 1 83 ? 5.895 -5.025 4.780 1.00 97.56 83 GLU A O 1
ATOM 623 N N . ASN A 1 84 ? 6.058 -4.011 2.792 1.00 97.38 84 ASN A N 1
ATOM 624 C CA . ASN A 1 84 ? 4.960 -3.077 3.021 1.00 97.38 84 ASN A CA 1
ATOM 625 C C . ASN A 1 84 ? 3.635 -3.816 3.296 1.00 97.38 84 ASN A C 1
ATOM 627 O O . ASN A 1 84 ? 2.946 -3.519 4.270 1.00 97.38 84 ASN A O 1
ATOM 631 N N . ARG A 1 85 ? 3.324 -4.878 2.536 1.00 97.25 85 ARG A N 1
ATOM 632 C CA . ARG A 1 85 ? 2.172 -5.754 2.832 1.00 97.25 85 ARG A CA 1
ATOM 633 C C . ARG A 1 85 ? 2.275 -6.431 4.199 1.00 97.25 85 ARG A C 1
ATOM 635 O O . ARG A 1 85 ? 1.255 -6.614 4.860 1.00 97.25 85 ARG A O 1
ATOM 642 N N . ALA A 1 86 ? 3.469 -6.849 4.614 1.00 97.06 86 ALA A N 1
ATOM 643 C CA . ALA A 1 86 ? 3.673 -7.465 5.922 1.00 97.06 86 ALA A CA 1
ATOM 644 C C . ALA A 1 86 ? 3.477 -6.451 7.060 1.00 97.06 86 ALA A C 1
ATOM 646 O O . ALA A 1 86 ? 2.848 -6.778 8.066 1.00 97.06 86 ALA A O 1
ATOM 647 N N . LEU A 1 87 ? 3.966 -5.222 6.887 1.00 97.62 87 LEU A N 1
ATOM 648 C CA . LEU A 1 87 ? 3.737 -4.120 7.819 1.00 97.62 87 LEU A CA 1
ATOM 649 C C . LEU A 1 87 ? 2.254 -3.753 7.900 1.00 97.62 87 LEU A C 1
ATOM 651 O O . LEU A 1 87 ? 1.741 -3.632 9.007 1.00 97.62 87 LEU A O 1
ATOM 655 N N . GLN A 1 88 ? 1.547 -3.688 6.770 1.00 97.25 88 GLN A N 1
ATOM 656 C CA . GLN A 1 88 ? 0.105 -3.430 6.756 1.00 97.25 88 GLN A CA 1
ATOM 657 C C . GLN A 1 88 ? -0.663 -4.464 7.589 1.00 97.25 88 GLN A C 1
ATOM 659 O O . GLN A 1 88 ? -1.461 -4.096 8.440 1.00 97.25 88 GLN A O 1
ATOM 664 N N . ARG A 1 89 ? -0.351 -5.759 7.443 1.00 97.62 89 ARG A N 1
ATOM 665 C CA . ARG A 1 89 ? -0.965 -6.808 8.280 1.00 97.62 89 ARG A CA 1
ATOM 666 C C . ARG A 1 89 ? -0.681 -6.610 9.771 1.00 97.62 89 ARG A C 1
ATOM 668 O O . ARG A 1 89 ? -1.557 -6.855 10.593 1.00 97.62 89 ARG A O 1
ATOM 675 N N . LYS A 1 90 ? 0.535 -6.179 10.130 1.00 97.25 90 LYS A N 1
ATOM 676 C CA . LYS A 1 90 ? 0.888 -5.884 11.529 1.00 97.25 90 LYS A CA 1
ATOM 677 C C . LYS A 1 90 ? 0.089 -4.701 12.073 1.00 97.25 90 LYS A C 1
ATOM 679 O O . LYS A 1 90 ? -0.333 -4.770 13.223 1.00 97.25 90 LYS A O 1
ATOM 684 N N . VAL A 1 91 ? -0.123 -3.662 11.263 1.00 97.62 91 VAL A N 1
ATOM 685 C CA . VAL A 1 91 ? -0.976 -2.518 11.615 1.00 97.62 91 VAL A CA 1
ATOM 686 C C . VAL A 1 91 ? -2.411 -2.989 11.841 1.00 97.62 91 VAL A C 1
ATOM 688 O O . VAL A 1 91 ? -2.937 -2.775 12.929 1.00 97.62 91 VAL A O 1
ATOM 691 N N . ASP A 1 92 ? -2.993 -3.737 10.901 1.00 97.25 92 ASP A N 1
ATOM 692 C CA . ASP A 1 92 ? -4.361 -4.260 11.026 1.00 97.25 92 ASP A CA 1
ATOM 693 C C . ASP A 1 92 ? -4.530 -5.138 12.289 1.00 97.25 92 ASP A C 1
ATOM 695 O O . ASP A 1 92 ? -5.556 -5.107 12.974 1.00 97.25 92 ASP A O 1
ATOM 699 N N . ASP A 1 93 ? -3.519 -5.940 12.636 1.00 97.19 93 ASP A N 1
ATOM 700 C CA . ASP A 1 93 ? -3.533 -6.761 13.850 1.00 97.19 93 ASP A CA 1
ATOM 701 C C . ASP A 1 93 ? -3.383 -5.933 15.133 1.00 97.19 93 ASP A C 1
ATOM 703 O O . ASP A 1 93 ? -3.986 -6.264 16.160 1.00 97.19 93 ASP A O 1
ATOM 707 N N . GLN A 1 94 ? -2.598 -4.854 15.102 1.00 97.25 94 GLN A N 1
ATOM 708 C CA . GLN A 1 94 ? -2.508 -3.905 16.211 1.00 97.25 94 GLN A CA 1
ATOM 709 C C . GLN A 1 94 ? -3.821 -3.144 16.401 1.00 97.25 94 GLN A C 1
ATOM 711 O O . GLN A 1 94 ? -4.283 -3.043 17.535 1.00 97.25 94 GLN A O 1
ATOM 716 N N . GLU A 1 95 ? -4.472 -2.702 15.326 1.00 96.69 95 GLU A N 1
ATOM 717 C CA . GLU A 1 95 ? -5.792 -2.066 15.379 1.00 96.69 95 GLU A CA 1
ATOM 718 C C . GLU A 1 95 ? -6.835 -2.987 16.020 1.00 96.69 95 GLU A C 1
ATOM 720 O O . GLU A 1 95 ? -7.561 -2.575 16.926 1.00 96.69 95 GLU A O 1
ATOM 725 N N . LYS A 1 96 ? -6.862 -4.274 15.648 1.00 95.81 96 LYS A N 1
ATOM 726 C CA . LYS A 1 96 ? -7.742 -5.262 16.298 1.00 95.81 96 LYS A CA 1
ATOM 727 C C . LYS A 1 96 ? -7.456 -5.401 17.791 1.00 95.81 96 LYS A C 1
ATOM 729 O O . LYS A 1 96 ? -8.394 -5.512 18.583 1.00 95.81 96 LYS A O 1
ATOM 734 N N . LYS A 1 97 ? -6.179 -5.419 18.189 1.00 95.88 97 LYS A N 1
ATOM 735 C CA . LYS A 1 97 ? -5.787 -5.482 19.606 1.00 95.88 97 LYS A CA 1
ATOM 736 C C . LYS A 1 97 ? -6.236 -4.235 20.358 1.00 95.88 97 LYS A C 1
ATOM 738 O O . LYS A 1 97 ? -6.779 -4.377 21.449 1.00 95.88 97 LYS A O 1
ATOM 743 N N . ILE A 1 98 ? -6.066 -3.051 19.773 1.00 95.56 98 ILE A N 1
ATOM 744 C CA . ILE A 1 98 ? -6.537 -1.786 20.347 1.00 95.56 98 ILE A CA 1
ATOM 745 C C . ILE A 1 98 ? -8.058 -1.831 20.516 1.00 95.56 98 ILE A C 1
ATOM 747 O O . ILE A 1 98 ? -8.538 -1.688 21.634 1.00 95.56 98 ILE A O 1
ATOM 751 N N . ALA A 1 99 ? -8.811 -2.185 19.473 1.00 93.44 99 ALA A N 1
ATOM 752 C CA . ALA A 1 99 ? -10.270 -2.293 19.542 1.00 93.44 99 ALA A CA 1
ATOM 753 C C . ALA A 1 99 ? -10.763 -3.338 20.566 1.00 93.44 99 ALA A C 1
ATOM 755 O O . ALA A 1 99 ? -11.862 -3.226 21.116 1.00 93.44 99 ALA A O 1
ATOM 756 N N . ALA A 1 100 ? -9.984 -4.395 20.819 1.00 93.31 100 ALA A N 1
ATOM 757 C CA . ALA A 1 100 ? -10.278 -5.369 21.868 1.00 93.31 100 ALA A CA 1
ATOM 758 C C . ALA A 1 100 ? -9.993 -4.811 23.272 1.00 93.31 100 ALA A C 1
ATOM 760 O O . ALA A 1 100 ? -10.768 -5.059 24.196 1.00 93.31 100 ALA A O 1
ATOM 761 N N . LEU A 1 101 ? -8.905 -4.056 23.440 1.00 92.62 101 LEU A N 1
ATOM 762 C CA . LEU A 1 101 ? -8.573 -3.384 24.697 1.00 92.62 101 LEU A CA 1
ATOM 763 C C . LEU A 1 101 ? -9.582 -2.282 25.030 1.00 92.62 101 LEU A C 1
ATOM 765 O O . LEU A 1 101 ? -10.048 -2.225 26.163 1.00 92.62 101 LEU A O 1
ATOM 769 N N . GLU A 1 102 ? -9.987 -1.477 24.051 1.00 90.50 102 GLU A N 1
ATOM 770 C CA . GLU A 1 102 ? -11.019 -0.447 24.212 1.00 90.50 102 GLU A CA 1
ATOM 771 C C . GLU A 1 102 ? -12.354 -1.050 24.658 1.00 90.50 102 GLU A C 1
ATOM 773 O O . GLU A 1 102 ? -12.984 -0.542 25.586 1.00 90.50 102 GLU A O 1
ATOM 778 N N . ARG A 1 103 ? -12.758 -2.185 24.069 1.00 88.81 103 ARG A N 1
ATOM 779 C CA . ARG A 1 103 ? -13.940 -2.936 24.521 1.00 88.81 103 ARG A CA 1
ATOM 780 C C . ARG A 1 103 ? -13.801 -3.405 25.964 1.00 88.81 103 ARG A C 1
ATOM 782 O O . ARG A 1 103 ? -14.679 -3.126 26.772 1.00 88.81 103 ARG A O 1
ATOM 789 N N . LYS A 1 104 ? -12.673 -4.029 26.319 1.00 88.88 104 LYS A N 1
ATOM 790 C CA . LYS A 1 104 ? -12.404 -4.449 27.704 1.00 88.88 104 LYS A CA 1
ATOM 791 C C . LYS A 1 104 ? -12.430 -3.279 28.685 1.00 88.88 104 LYS A C 1
ATOM 793 O O . LYS A 1 104 ? -12.933 -3.434 29.791 1.00 88.88 104 LYS A O 1
ATOM 798 N N . GLN A 1 105 ? -11.904 -2.119 28.301 1.00 86.38 105 GLN A N 1
ATOM 799 C CA . GLN A 1 105 ? -11.923 -0.925 29.139 1.00 86.38 105 GLN A CA 1
ATOM 800 C C . GLN A 1 105 ? -13.343 -0.362 29.281 1.00 86.38 105 GLN A C 1
ATOM 802 O O . GLN A 1 105 ? -13.741 0.012 30.382 1.00 86.38 105 GLN A O 1
ATOM 807 N N . SER A 1 106 ? -14.128 -0.345 28.200 1.00 81.44 106 SER A N 1
ATOM 808 C CA . SER A 1 106 ? -15.545 0.035 28.239 1.00 81.44 106 SER A CA 1
ATOM 809 C C . SER A 1 106 ? -16.343 -0.884 29.169 1.00 81.44 106 SER A C 1
ATOM 811 O O . SER A 1 106 ? -17.065 -0.399 30.042 1.00 81.44 106 SER A O 1
ATOM 813 N N . ASP A 1 107 ? -16.137 -2.198 29.065 1.00 81.25 107 ASP A N 1
ATOM 814 C CA . ASP A 1 107 ? -16.777 -3.193 29.926 1.00 81.25 107 ASP A CA 1
ATOM 815 C C . ASP A 1 107 ? -16.309 -3.066 31.379 1.00 81.25 107 ASP A C 1
ATOM 817 O O . ASP A 1 107 ? -17.130 -3.089 32.294 1.00 81.25 107 ASP A O 1
ATOM 821 N N . SER A 1 108 ? -15.012 -2.851 31.617 1.00 76.25 108 SER A N 1
ATOM 822 C CA . SER A 1 108 ? -14.455 -2.620 32.955 1.00 76.25 108 SER A CA 1
ATOM 823 C C . SER A 1 108 ? -15.009 -1.345 33.598 1.00 76.25 108 SER A C 1
ATOM 825 O O . SER A 1 108 ? -15.316 -1.353 34.787 1.00 76.25 108 SER A O 1
ATOM 827 N N . ASN A 1 109 ? -15.195 -0.265 32.834 1.00 67.25 109 ASN A N 1
ATOM 828 C CA . ASN A 1 109 ? -15.790 0.982 33.328 1.00 67.25 109 ASN A CA 1
ATOM 829 C C . ASN A 1 109 ? -17.302 0.855 33.573 1.00 67.25 109 ASN A C 1
ATOM 831 O O . ASN A 1 109 ? -17.841 1.446 34.508 1.00 67.25 109 ASN A O 1
ATOM 835 N N . ARG A 1 110 ? -18.006 0.038 32.782 1.00 62.66 110 ARG A N 1
ATOM 836 C CA . ARG A 1 110 ? -19.396 -0.350 33.077 1.00 62.66 110 ARG A CA 1
ATOM 837 C C . ARG A 1 110 ? -19.495 -1.203 34.340 1.00 62.66 110 ARG A C 1
ATOM 839 O O . ARG A 1 110 ? -20.413 -1.029 35.140 1.00 62.66 110 ARG A O 1
ATOM 846 N N . SER A 1 111 ? -18.525 -2.089 34.537 1.00 56.28 111 SER A N 1
ATOM 847 C CA . SER A 1 111 ? -18.435 -2.967 35.705 1.00 56.28 111 SER A CA 1
ATOM 848 C C . SER A 1 111 ? -18.086 -2.188 36.976 1.00 56.28 111 SER A C 1
ATOM 850 O O . SER A 1 111 ? -18.631 -2.485 38.032 1.00 56.28 111 SER A O 1
ATOM 852 N N . SER A 1 112 ? -17.254 -1.144 36.890 1.00 54.06 112 SER A N 1
ATOM 853 C CA . SER A 1 112 ? -16.943 -0.266 38.030 1.00 54.06 112 SER A CA 1
ATOM 854 C C . SER A 1 112 ? -18.074 0.712 38.368 1.00 54.06 112 SER A C 1
ATOM 856 O O . SER A 1 112 ? -18.171 1.164 39.506 1.00 54.06 112 SER A O 1
ATOM 858 N N . SER A 1 113 ? -18.987 0.978 37.427 1.00 51.06 113 SER A N 1
ATOM 859 C CA . SER A 1 113 ? -20.263 1.651 37.706 1.00 51.06 113 SER A CA 1
ATOM 860 C C . SER A 1 113 ? -21.306 0.709 38.334 1.00 51.06 113 SER A C 1
ATOM 862 O O . SER A 1 113 ? -22.318 1.160 38.871 1.00 51.06 113 SER A O 1
ATOM 864 N N . THR A 1 114 ? -21.039 -0.605 38.367 1.00 51.44 114 THR A N 1
ATOM 865 C CA . THR A 1 114 ? -21.833 -1.572 39.136 1.00 51.44 114 THR A CA 1
ATOM 866 C C . THR A 1 114 ? -21.389 -1.547 40.597 1.00 51.44 114 THR A C 1
ATOM 868 O O . THR A 1 114 ? -20.713 -2.426 41.129 1.00 51.44 114 THR A O 1
ATOM 871 N N . SER A 1 115 ? -21.826 -0.470 41.239 1.00 53.53 115 SER A N 1
ATOM 872 C CA . SER A 1 115 ? -21.963 -0.229 42.671 1.00 53.53 115 SER A CA 1
ATOM 873 C C . SER A 1 115 ? -22.857 -1.291 43.352 1.00 53.53 115 SER A C 1
ATOM 875 O O . SER A 1 115 ? -23.900 -0.991 43.934 1.00 53.53 115 SER A O 1
ATOM 877 N N . ASN A 1 116 ? -22.493 -2.573 43.269 1.00 56.81 116 ASN A N 1
ATOM 878 C CA . ASN A 1 116 ? -23.247 -3.645 43.932 1.00 56.81 116 ASN A CA 1
ATOM 879 C C . ASN A 1 116 ? -22.902 -3.761 45.423 1.00 56.81 116 ASN A C 1
ATOM 881 O O . ASN A 1 116 ? -23.780 -4.071 46.222 1.00 56.81 116 ASN A O 1
ATOM 885 N N . ASN A 1 117 ? -21.672 -3.426 45.827 1.00 59.25 117 ASN A N 1
ATOM 886 C CA . ASN A 1 117 ? -21.276 -3.495 47.240 1.00 59.25 117 ASN A CA 1
ATOM 887 C C . ASN A 1 117 ? -21.686 -2.246 48.034 1.00 59.25 117 ASN A C 1
ATOM 889 O O . ASN A 1 117 ? -22.146 -2.373 49.167 1.00 59.25 117 ASN A O 1
ATOM 893 N N . ASN A 1 118 ? -21.612 -1.049 47.437 1.00 64.50 118 ASN A N 1
ATOM 894 C CA . ASN A 1 118 ? -22.092 0.164 48.104 1.00 64.50 118 ASN A CA 1
ATOM 895 C C . ASN A 1 118 ? -23.617 0.159 48.239 1.00 64.50 118 ASN A C 1
ATOM 897 O O . ASN A 1 118 ? -24.108 0.463 49.314 1.00 64.50 118 ASN A O 1
ATOM 901 N N . SER A 1 119 ? -24.381 -0.273 47.227 1.00 70.06 119 SER A N 1
ATOM 902 C CA . SER A 1 119 ? -25.849 -0.301 47.345 1.00 70.06 119 SER A CA 1
ATOM 903 C C . SER A 1 119 ? -26.375 -1.326 48.359 1.00 70.06 119 SER A C 1
ATOM 905 O O . SER A 1 119 ? -27.405 -1.082 48.988 1.00 70.06 119 SER A O 1
ATOM 907 N N . ALA A 1 120 ? -25.682 -2.451 48.565 1.00 75.94 120 ALA A N 1
ATOM 908 C CA . ALA A 1 120 ? -26.025 -3.416 49.609 1.00 75.94 120 ALA A CA 1
ATOM 909 C C . ALA A 1 120 ? -25.746 -2.857 51.015 1.00 75.94 120 ALA A C 1
ATOM 911 O O . ALA A 1 120 ? -26.621 -2.920 51.882 1.00 75.94 120 ALA A O 1
ATOM 912 N N . ASN A 1 121 ? -24.578 -2.236 51.211 1.00 81.81 121 ASN A N 1
ATOM 913 C CA . ASN A 1 121 ? -24.220 -1.586 52.472 1.00 81.81 121 ASN A CA 1
ATOM 914 C C . ASN A 1 121 ? -25.125 -0.383 52.775 1.00 81.81 121 ASN A C 1
ATOM 916 O O . ASN A 1 121 ? -25.578 -0.243 53.904 1.00 81.81 121 ASN A O 1
ATOM 920 N N . GLU A 1 122 ? -25.482 0.429 51.776 1.00 83.25 122 GLU A N 1
ATOM 921 C CA . GLU A 1 122 ? -26.407 1.566 51.913 1.00 83.25 122 GLU A CA 1
ATOM 922 C C . GLU A 1 122 ? -27.790 1.111 52.400 1.00 83.25 122 GLU A C 1
ATOM 924 O O . GLU A 1 122 ? -28.407 1.725 53.274 1.00 83.25 122 GLU A O 1
ATOM 929 N N . ARG A 1 123 ? -28.283 -0.009 51.853 1.00 86.88 123 ARG A N 1
ATOM 930 C CA . ARG A 1 123 ? -29.564 -0.611 52.247 1.00 86.88 123 ARG A CA 1
ATOM 931 C C . ARG A 1 123 ? -29.504 -1.174 53.661 1.00 86.88 123 ARG A C 1
ATOM 933 O O . ARG A 1 123 ? -30.457 -0.985 54.414 1.00 86.88 123 ARG A O 1
ATOM 940 N N . GLN A 1 124 ? -28.405 -1.831 54.031 1.00 91.00 124 GLN A N 1
ATOM 941 C CA . GLN A 1 124 ? -28.193 -2.312 55.398 1.00 91.00 124 GLN A CA 1
ATOM 942 C C . GLN A 1 124 ? -28.096 -1.153 56.395 1.00 91.00 124 GLN A C 1
ATOM 944 O O .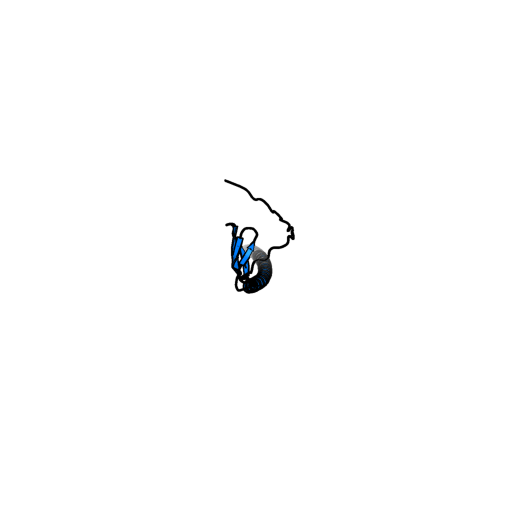 GLN A 1 124 ? -28.752 -1.193 57.432 1.00 91.00 124 GLN A O 1
ATOM 949 N N . PHE A 1 125 ? -27.368 -0.088 56.060 1.00 90.62 125 PHE A N 1
ATOM 950 C CA . PHE A 1 125 ? -27.245 1.105 56.897 1.00 90.62 125 PHE A CA 1
ATOM 951 C C . PHE A 1 125 ? -28.595 1.810 57.068 1.00 90.62 125 PHE A C 1
ATOM 953 O O . PHE A 1 125 ? -29.009 2.120 58.184 1.00 90.62 125 PHE A O 1
ATOM 960 N N . SER A 1 126 ? -29.350 1.948 55.976 1.00 93.12 126 SER A N 1
ATOM 961 C CA . SER A 1 126 ? -30.718 2.474 55.996 1.00 93.12 126 SER A CA 1
ATOM 962 C C . SER A 1 126 ? -31.669 1.617 56.841 1.00 93.12 126 SER A C 1
ATOM 964 O O . SER A 1 126 ? -32.567 2.151 57.490 1.00 93.12 126 SER A O 1
ATOM 966 N N . ALA A 1 127 ? -31.501 0.291 56.841 1.00 93.44 127 ALA A N 1
ATOM 967 C CA . ALA A 1 127 ? -32.300 -0.616 57.663 1.00 93.44 127 ALA A CA 1
ATOM 968 C C . ALA A 1 127 ? -31.949 -0.497 59.156 1.00 93.44 127 ALA A C 1
ATOM 970 O O . ALA A 1 127 ? -32.859 -0.403 59.981 1.00 93.44 127 ALA A O 1
ATOM 971 N N . MET A 1 128 ? -30.658 -0.424 59.495 1.00 94.31 128 MET A N 1
ATOM 972 C CA . MET A 1 128 ? -30.197 -0.209 60.872 1.00 94.31 128 MET A CA 1
ATOM 973 C C . MET A 1 128 ? -30.675 1.135 61.425 1.00 94.31 128 MET A C 1
ATOM 975 O O . MET A 1 128 ? -31.153 1.190 62.555 1.00 94.31 128 MET A O 1
ATOM 979 N N . GLN A 1 129 ? -30.643 2.201 60.620 1.00 94.75 129 GLN A N 1
ATOM 980 C CA . GLN A 1 129 ? -31.124 3.519 61.038 1.00 94.75 129 GLN A CA 1
ATOM 981 C C . GLN A 1 129 ? -32.606 3.483 61.442 1.00 94.75 129 GLN A C 1
ATOM 983 O O . GLN A 1 129 ? -32.983 3.991 62.494 1.00 94.75 129 GLN A O 1
ATOM 988 N N . ARG A 1 130 ? -33.448 2.798 60.657 1.00 95.81 130 ARG A N 1
ATOM 989 C CA . ARG A 1 130 ? -34.876 2.637 60.981 1.00 95.81 130 ARG A CA 1
ATOM 990 C C . ARG A 1 130 ? -35.095 1.843 62.265 1.00 95.81 130 ARG A C 1
ATOM 992 O O . ARG A 1 130 ? -36.014 2.164 63.014 1.00 95.81 130 ARG A O 1
ATOM 999 N N . GLN A 1 131 ? -34.281 0.817 62.509 1.00 95.75 131 GLN A N 1
ATOM 1000 C CA . GLN A 1 131 ? -34.341 0.044 63.751 1.00 95.75 131 GLN A CA 1
ATOM 1001 C C . GLN A 1 131 ? -33.946 0.899 64.955 1.00 95.75 131 GLN A C 1
ATOM 1003 O O . GLN A 1 131 ? -34.627 0.852 65.973 1.00 95.75 131 GLN A O 1
ATOM 1008 N N . ILE A 1 132 ? -32.910 1.729 64.826 1.00 95.38 132 ILE A N 1
ATOM 1009 C CA . ILE A 1 132 ? -32.510 2.678 65.871 1.00 95.38 132 ILE A CA 1
ATOM 1010 C C . ILE A 1 132 ? -33.655 3.655 66.167 1.00 95.38 132 ILE A C 1
ATOM 1012 O O . ILE A 1 132 ? -34.042 3.795 67.322 1.00 95.38 132 ILE A O 1
ATOM 1016 N N . ASP A 1 133 ? -34.279 4.244 65.144 1.00 96.50 133 ASP A N 1
ATOM 1017 C CA . ASP A 1 133 ? -35.398 5.179 65.330 1.00 96.50 133 ASP A CA 1
ATOM 1018 C C . ASP A 1 133 ? -36.638 4.523 65.963 1.00 96.50 133 ASP A C 1
ATOM 1020 O O . ASP A 1 133 ? -37.448 5.188 66.618 1.00 96.50 133 ASP A O 1
ATOM 1024 N N . GLN A 1 134 ? -36.849 3.228 65.719 1.00 94.88 134 GLN A N 1
ATOM 1025 C CA . GLN A 1 134 ? -37.911 2.449 66.359 1.00 94.88 134 GLN A CA 1
ATOM 1026 C C . GLN A 1 134 ? -37.580 2.189 67.828 1.00 94.88 134 GLN A C 1
ATOM 1028 O O . GLN A 1 134 ? -38.395 2.496 68.696 1.00 94.88 134 GLN A O 1
ATOM 1033 N N . LEU A 1 135 ? -36.363 1.718 68.110 1.00 96.06 135 LEU A N 1
ATOM 1034 C CA . LEU A 1 135 ? -35.887 1.465 69.468 1.00 96.06 135 LEU A CA 1
ATOM 1035 C C . LEU A 1 135 ? -35.881 2.740 70.316 1.00 96.06 135 LEU A C 1
ATOM 1037 O O . LEU A 1 135 ? -36.320 2.697 71.460 1.00 9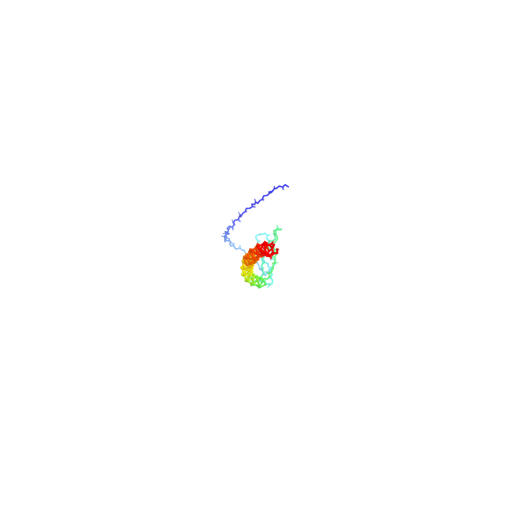6.06 135 LEU A O 1
ATOM 1041 N N . SER A 1 136 ? -35.464 3.883 69.766 1.00 94.31 136 SER A N 1
ATOM 1042 C CA . SER A 1 136 ? -35.531 5.176 70.458 1.00 94.31 136 SER A CA 1
ATOM 1043 C C . SER A 1 136 ? -36.963 5.540 70.841 1.00 94.31 136 SER A C 1
ATOM 1045 O O . SER A 1 136 ? -37.219 5.889 71.991 1.00 94.31 136 SER A O 1
ATOM 1047 N N . ARG A 1 137 ? -37.923 5.379 69.922 1.00 95.31 137 ARG A N 1
ATOM 1048 C CA . ARG A 1 137 ? -39.341 5.650 70.207 1.00 95.31 137 ARG A CA 1
ATOM 1049 C C . ARG A 1 137 ? -39.922 4.708 71.254 1.00 95.31 137 ARG A C 1
ATOM 1051 O O . ARG A 1 137 ? -40.724 5.136 72.084 1.00 95.31 137 ARG A O 1
ATOM 1058 N N . ASP A 1 138 ? -39.542 3.438 71.227 1.00 95.88 138 ASP A N 1
ATOM 1059 C CA . ASP A 1 138 ? -40.014 2.464 72.207 1.00 95.88 138 ASP A CA 1
ATOM 1060 C C . ASP A 1 138 ? -39.378 2.689 73.584 1.00 95.88 138 ASP A C 1
ATOM 1062 O O . ASP A 1 138 ? -40.079 2.614 74.596 1.00 95.88 138 ASP A O 1
ATOM 1066 N N . LEU A 1 139 ? -38.101 3.076 73.639 1.00 94.31 139 LEU A N 1
ATOM 1067 C CA . LEU A 1 139 ? -37.446 3.514 74.871 1.00 94.31 139 LEU A CA 1
ATOM 1068 C C . LEU A 1 139 ? -38.109 4.764 75.452 1.00 94.31 139 LEU A C 1
ATOM 1070 O O . LEU A 1 139 ? -38.368 4.796 76.654 1.00 94.31 139 LEU A O 1
ATOM 1074 N N . ASP A 1 140 ? -38.454 5.754 74.626 1.00 94.56 140 ASP A N 1
ATOM 1075 C CA . ASP A 1 140 ? -39.173 6.949 75.078 1.00 94.56 140 ASP A CA 1
ATOM 1076 C C . ASP A 1 140 ? -40.561 6.603 75.639 1.00 94.56 140 ASP A C 1
ATOM 1078 O O . ASP A 1 140 ? -40.945 7.121 76.689 1.00 94.56 140 ASP A O 1
ATOM 1082 N N . ARG A 1 141 ? -41.288 5.668 75.010 1.00 93.00 141 ARG A N 1
ATOM 1083 C CA . ARG A 1 141 ? -42.587 5.162 75.501 1.00 93.00 141 ARG A CA 1
ATOM 1084 C C . ARG A 1 141 ? -42.476 4.385 76.811 1.00 93.00 141 ARG A C 1
ATOM 1086 O O . ARG A 1 141 ? -43.375 4.462 77.645 1.00 93.00 141 ARG A O 1
ATOM 1093 N N . ILE A 1 142 ? -41.418 3.596 76.991 1.00 93.31 142 ILE A N 1
ATOM 1094 C CA . ILE A 1 142 ? -41.164 2.893 78.257 1.00 93.31 142 ILE A CA 1
ATOM 1095 C C . ILE A 1 142 ? -40.810 3.921 79.332 1.00 93.31 142 ILE A C 1
ATOM 1097 O O . ILE A 1 142 ? -41.396 3.917 80.412 1.00 93.31 142 ILE A O 1
ATOM 1101 N N . ARG A 1 143 ? -39.920 4.865 79.018 1.00 90.56 143 ARG A N 1
ATOM 1102 C CA . ARG A 1 143 ? -39.503 5.933 79.930 1.00 90.56 143 ARG A CA 1
ATOM 1103 C C . ARG A 1 143 ? -40.669 6.821 80.360 1.00 90.56 143 ARG A C 1
ATOM 1105 O O . ARG A 1 143 ? -40.705 7.235 81.515 1.00 90.56 143 ARG A O 1
ATOM 1112 N N . SER A 1 144 ? -41.625 7.088 79.471 1.00 89.25 144 SER A N 1
ATOM 1113 C CA . SER A 1 144 ? -42.830 7.859 79.789 1.00 89.25 144 SER A CA 1
ATOM 1114 C C . SER A 1 144 ? -43.847 7.099 80.644 1.00 89.25 144 SER A C 1
ATOM 1116 O O . SER A 1 144 ? -44.743 7.729 81.180 1.00 89.25 144 SER A O 1
ATOM 1118 N N . LYS A 1 145 ? -43.754 5.764 80.730 1.00 86.00 145 LYS A N 1
ATOM 1119 C CA . LYS A 1 145 ? -44.618 4.918 81.578 1.00 86.00 145 LYS A CA 1
ATOM 1120 C C . LYS A 1 145 ? -44.011 4.612 82.949 1.00 86.00 145 LYS A C 1
ATOM 1122 O O . LYS A 1 145 ? -44.719 4.152 83.834 1.00 86.00 145 LYS A O 1
ATOM 1127 N N . VAL A 1 146 ? -42.697 4.786 83.086 1.00 81.75 146 VAL A N 1
ATOM 1128 C CA . VAL A 1 146 ? -41.942 4.570 84.333 1.00 81.75 146 VAL A CA 1
ATOM 1129 C C . VAL A 1 146 ? -41.860 5.854 85.179 1.00 81.75 146 VAL A C 1
ATOM 1131 O O . VAL A 1 146 ? -41.488 5.792 86.348 1.00 81.75 146 VAL A O 1
ATOM 1134 N N . LYS A 1 147 ? -42.223 7.008 84.609 1.00 53.59 147 LYS A N 1
ATOM 1135 C CA . LYS A 1 147 ? -42.503 8.253 85.339 1.00 53.59 147 LYS A CA 1
ATOM 1136 C C . LYS A 1 147 ? -43.993 8.380 85.608 1.00 53.59 147 LYS A C 1
ATOM 1138 O O . LYS A 1 147 ? -44.318 8.943 86.672 1.00 53.59 147 LYS A O 1
#